Protein AF-A0AAU9LE25-F1 (afdb_monomer_lite)

Foldseek 3Di:
DDDDCVVCVVVVHHDDPDDDDDDPADDPPPPCNLVVVLVVVVVVCVVVPWDADPVDNQWTWDDDPPDIDIGGDPRPDDDDDDPDDDDDDPDDD

pLDDT: mean 74.36, std 17.89, range [27.66, 93.56]

InterPro domains:
  IPR013103 Reverse transcriptase, RNA-dependent DNA polymerase [PF07727] (18-76)

Radius of gyration: 21.06 Å; chains: 1; bounding box: 49×24×59 Å

Structure (mmCIF, N/CA/C/O backbone):
data_AF-A0AAU9LE25-F1
#
_entry.id   AF-A0AAU9LE25-F1
#
loop_
_atom_site.group_PDB
_atom_site.id
_atom_site.type_symbol
_atom_site.label_atom_id
_atom_site.label_alt_id
_atom_site.label_comp_id
_atom_site.label_asym_id
_atom_site.label_entity_id
_atom_site.label_seq_id
_atom_site.pdbx_PDB_ins_code
_atom_site.Cartn_x
_atom_site.Cartn_y
_atom_site.Cartn_z
_atom_site.occupancy
_atom_site.B_iso_or_equiv
_atom_site.auth_seq_id
_atom_site.auth_comp_id
_atom_site.auth_asym_id
_atom_site.auth_atom_id
_atom_site.pdbx_PDB_model_num
ATOM 1 N N . MET A 1 1 ? 15.439 8.388 -27.464 1.00 59.19 1 MET A N 1
ATOM 2 C CA . MET A 1 1 ? 16.440 8.024 -26.441 1.00 59.19 1 MET A CA 1
ATOM 3 C C . MET A 1 1 ? 17.185 6.815 -26.976 1.00 59.19 1 MET A C 1
ATOM 5 O O . MET A 1 1 ? 16.536 5.813 -27.228 1.00 59.19 1 MET A O 1
ATOM 9 N N . GLN A 1 2 ? 18.475 6.940 -27.275 1.00 67.75 2 GLN A N 1
ATOM 10 C CA . GLN A 1 2 ? 19.302 5.816 -27.726 1.00 67.75 2 GLN A CA 1
ATOM 11 C C . GLN A 1 2 ? 20.170 5.407 -26.538 1.00 67.75 2 GLN A C 1
ATOM 13 O O . GLN A 1 2 ? 20.902 6.242 -26.011 1.00 67.75 2 GLN A O 1
ATOM 18 N N . VAL A 1 3 ? 20.007 4.173 -26.065 1.00 76.00 3 VAL A N 1
ATOM 19 C CA . VAL A 1 3 ? 20.807 3.629 -24.961 1.00 76.00 3 VAL A CA 1
ATOM 20 C C . VAL A 1 3 ? 22.100 3.062 -25.559 1.00 76.00 3 VAL A C 1
ATOM 22 O O . VAL A 1 3 ? 22.011 2.317 -26.536 1.00 76.00 3 VAL A O 1
ATOM 25 N N . PRO A 1 4 ? 23.288 3.404 -25.032 1.00 82.50 4 PRO A N 1
ATOM 26 C CA . PRO A 1 4 ? 24.557 2.872 -25.530 1.00 82.50 4 PRO A CA 1
ATOM 27 C C . PRO A 1 4 ? 24.617 1.336 -25.462 1.00 82.50 4 PRO A C 1
ATOM 29 O O . PRO A 1 4 ? 24.229 0.752 -24.453 1.00 82.50 4 PRO A O 1
ATOM 32 N N . GLU A 1 5 ? 25.172 0.671 -26.483 1.00 79.25 5 GLU A N 1
ATOM 33 C CA . GLU A 1 5 ? 25.234 -0.807 -26.556 1.00 79.25 5 GLU A CA 1
ATOM 34 C C . GLU A 1 5 ? 25.949 -1.444 -25.355 1.00 79.25 5 GLU A C 1
ATOM 36 O O . GLU A 1 5 ? 25.470 -2.435 -24.809 1.00 79.25 5 GLU A O 1
ATOM 41 N N . ARG A 1 6 ? 27.006 -0.793 -24.850 1.00 80.44 6 ARG A N 1
ATOM 42 C CA . ARG A 1 6 ? 27.726 -1.188 -23.624 1.00 80.44 6 ARG A CA 1
ATOM 43 C C . ARG A 1 6 ? 26.815 -1.337 -22.393 1.00 80.44 6 ARG A C 1
ATOM 45 O O . ARG A 1 6 ? 27.079 -2.155 -21.519 1.00 80.44 6 ARG A O 1
ATOM 52 N N . GLU A 1 7 ? 25.758 -0.529 -22.299 1.00 79.62 7 GLU A N 1
ATOM 53 C CA . GLU A 1 7 ? 24.815 -0.551 -21.175 1.00 79.62 7 GLU A CA 1
ATOM 54 C C . GLU A 1 7 ? 23.768 -1.655 -21.365 1.00 79.62 7 GLU A C 1
ATOM 56 O O . GLU A 1 7 ? 23.323 -2.246 -20.386 1.00 79.62 7 GLU A O 1
ATOM 61 N N . ILE A 1 8 ? 23.423 -1.988 -22.613 1.00 78.75 8 ILE A N 1
ATOM 62 C CA . ILE A 1 8 ? 22.499 -3.081 -22.949 1.00 78.75 8 ILE A CA 1
ATOM 63 C C . ILE A 1 8 ? 23.162 -4.443 -22.691 1.00 78.75 8 ILE A C 1
ATOM 65 O O . ILE A 1 8 ? 22.559 -5.319 -22.064 1.00 78.75 8 ILE A O 1
ATOM 69 N N . GLU A 1 9 ? 24.423 -4.599 -23.101 1.00 78.56 9 GLU A N 1
ATOM 70 C CA . GLU A 1 9 ? 25.219 -5.807 -22.851 1.00 78.56 9 GLU A CA 1
ATOM 71 C C . GLU A 1 9 ? 25.434 -6.054 -21.353 1.00 78.56 9 GLU A C 1
ATOM 73 O O . GLU A 1 9 ? 25.334 -7.193 -20.895 1.00 78.56 9 GLU A O 1
ATOM 78 N N . GLY A 1 10 ? 25.627 -4.989 -20.564 1.00 80.12 10 GLY A N 1
ATOM 79 C CA . GLY A 1 10 ? 25.758 -5.070 -19.106 1.00 80.12 10 GLY A CA 1
ATOM 80 C C . GLY A 1 10 ? 24.517 -5.610 -18.381 1.00 80.12 10 GLY A C 1
ATOM 81 O O . GLY A 1 10 ? 24.631 -6.113 -17.266 1.00 80.12 10 GLY A O 1
ATOM 82 N N . VAL A 1 11 ? 23.337 -5.554 -19.010 1.00 80.62 11 VAL A N 1
ATOM 83 C CA . VAL A 1 11 ? 22.078 -6.114 -18.479 1.00 80.62 11 VAL A CA 1
ATOM 84 C C . VAL A 1 11 ? 21.839 -7.550 -18.987 1.00 80.62 11 VAL A C 1
ATOM 86 O O . VAL A 1 11 ? 20.874 -8.201 -18.587 1.00 80.62 11 VAL A O 1
ATOM 89 N N . GLY A 1 12 ? 22.726 -8.084 -19.836 1.00 79.31 12 GLY A N 1
ATOM 90 C CA . GLY A 1 12 ? 22.629 -9.440 -20.384 1.00 79.31 12 GLY A CA 1
ATOM 91 C C . GLY A 1 12 ? 21.580 -9.591 -21.490 1.00 79.31 12 GLY A C 1
ATOM 92 O O . GLY A 1 12 ? 21.121 -10.701 -21.762 1.00 79.31 12 GLY A O 1
ATOM 93 N N . VAL A 1 13 ? 21.176 -8.485 -22.122 1.00 80.25 13 VAL A N 1
ATOM 94 C CA . VAL A 1 13 ? 20.207 -8.474 -23.225 1.00 80.25 13 VAL A CA 1
ATOM 95 C C . VAL A 1 13 ? 20.958 -8.284 -24.539 1.00 80.25 13 VAL A C 1
ATOM 97 O O . VAL A 1 13 ? 21.893 -7.493 -24.619 1.00 80.25 13 VAL A O 1
ATOM 100 N N . LYS A 1 14 ? 20.560 -9.006 -25.592 1.00 79.94 14 LYS A N 1
ATOM 101 C CA . LYS A 1 14 ? 21.144 -8.797 -26.923 1.00 79.94 14 LYS A CA 1
ATOM 102 C C . LYS A 1 14 ? 20.713 -7.428 -27.464 1.00 79.94 14 LYS A C 1
ATOM 104 O O . LYS A 1 14 ? 19.513 -7.139 -27.422 1.00 79.94 14 LYS A O 1
ATOM 109 N N . PRO A 1 15 ? 21.636 -6.613 -27.999 1.00 71.94 15 PRO A N 1
ATOM 110 C CA . PRO A 1 15 ? 21.276 -5.337 -28.596 1.00 71.94 15 PRO A CA 1
ATOM 111 C C . PRO A 1 15 ? 20.254 -5.540 -29.724 1.00 71.94 15 PRO A C 1
ATOM 113 O O . PRO A 1 15 ? 20.431 -6.363 -30.622 1.00 71.94 1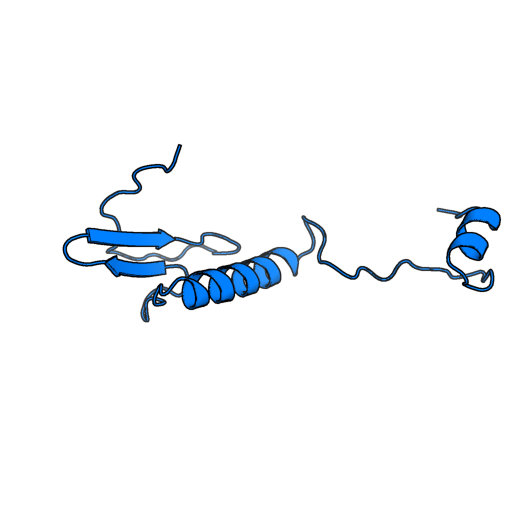5 PRO A O 1
ATOM 116 N N . SER A 1 16 ? 19.146 -4.808 -29.631 1.00 76.88 16 SER A N 1
ATOM 117 C CA . SER A 1 16 ? 18.026 -4.804 -30.575 1.00 76.88 16 SER A CA 1
ATOM 118 C C . SER A 1 16 ? 17.686 -3.357 -30.920 1.00 76.88 16 SER A C 1
ATOM 120 O O . SER A 1 16 ? 17.944 -2.448 -30.133 1.00 76.88 16 SER A O 1
ATOM 122 N N . ARG A 1 17 ? 17.074 -3.132 -32.088 1.00 76.00 17 ARG A N 1
ATOM 123 C CA . ARG A 1 17 ? 16.589 -1.800 -32.496 1.00 76.00 17 ARG A CA 1
ATOM 124 C C . ARG A 1 17 ? 15.481 -1.278 -31.578 1.00 76.00 17 ARG A C 1
ATOM 126 O O . ARG A 1 17 ? 15.277 -0.072 -31.491 1.00 76.00 17 ARG A O 1
ATOM 133 N N . GLU A 1 18 ? 14.797 -2.185 -30.890 1.00 76.69 18 GLU A N 1
ATOM 134 C CA . GLU A 1 18 ? 13.728 -1.888 -29.946 1.00 76.69 18 GLU A CA 1
ATOM 135 C C . GLU A 1 18 ? 14.068 -2.528 -28.603 1.00 76.69 18 GLU A C 1
ATOM 137 O O . GLU A 1 18 ? 14.038 -3.751 -28.448 1.00 76.69 18 GLU A O 1
ATOM 142 N N . VAL A 1 19 ? 14.429 -1.689 -27.635 1.00 77.56 19 VAL A N 1
ATOM 143 C CA . VAL A 1 19 ? 14.730 -2.096 -26.261 1.00 77.56 19 VAL A CA 1
ATOM 144 C C . VAL A 1 19 ? 13.910 -1.217 -25.330 1.00 77.56 19 VAL A C 1
ATOM 146 O O . VAL A 1 19 ? 13.875 0.003 -25.489 1.00 77.56 19 VAL A O 1
ATOM 149 N N . ALA A 1 20 ? 13.243 -1.832 -24.360 1.00 81.62 20 ALA A N 1
ATOM 150 C CA . ALA A 1 20 ? 12.456 -1.130 -23.357 1.00 81.62 20 ALA A CA 1
ATOM 151 C C . ALA A 1 20 ? 12.777 -1.673 -21.964 1.00 81.62 20 ALA A C 1
ATOM 153 O O . ALA A 1 20 ? 13.025 -2.867 -21.789 1.00 81.62 20 ALA A O 1
ATOM 154 N N . LEU A 1 21 ? 12.752 -0.792 -20.962 1.00 82.81 21 LE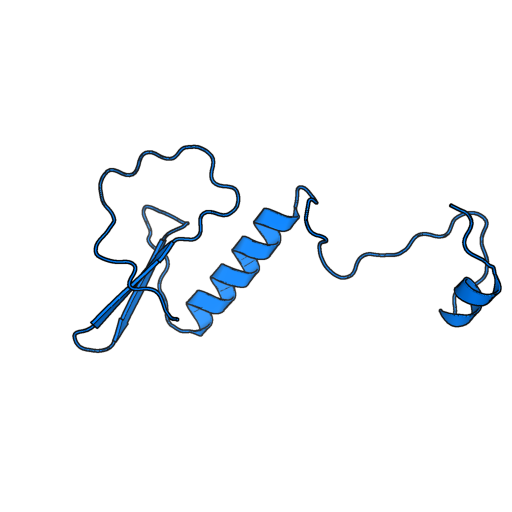U A N 1
ATOM 155 C CA . LEU A 1 21 ? 12.887 -1.188 -19.565 1.00 82.81 21 LEU A CA 1
ATOM 156 C C . LEU A 1 21 ? 11.526 -1.630 -19.026 1.00 82.81 21 LEU A C 1
ATOM 158 O O . LEU A 1 21 ? 10.558 -0.870 -19.051 1.00 82.81 21 LEU A O 1
ATOM 162 N N . LEU A 1 22 ? 11.463 -2.848 -18.491 1.00 83.25 22 LEU A N 1
ATOM 163 C CA . LEU A 1 22 ? 10.289 -3.315 -17.765 1.00 83.25 22 LEU A CA 1
ATOM 164 C C . LEU A 1 22 ? 10.314 -2.761 -16.337 1.00 83.25 22 LEU A C 1
ATOM 166 O O . LEU A 1 22 ? 11.170 -3.120 -15.524 1.00 83.25 22 LEU A O 1
ATOM 170 N N . LEU A 1 23 ? 9.345 -1.907 -16.014 1.00 84.06 23 LEU A N 1
ATOM 171 C CA . LEU A 1 23 ? 9.171 -1.398 -14.658 1.00 84.06 23 LEU A CA 1
ATOM 172 C C . LEU A 1 23 ? 8.695 -2.519 -13.726 1.00 84.06 23 LEU A C 1
ATOM 174 O O . LEU A 1 23 ? 7.576 -3.009 -13.846 1.00 84.06 23 LEU A O 1
ATOM 178 N N . LYS A 1 24 ? 9.537 -2.892 -12.755 1.00 85.25 24 LYS A N 1
ATOM 179 C CA . LYS A 1 24 ? 9.180 -3.863 -11.701 1.00 85.25 24 LYS A CA 1
ATOM 180 C C . LYS A 1 24 ? 8.324 -3.255 -10.584 1.00 85.25 24 LYS A C 1
ATOM 182 O O . LYS A 1 24 ? 7.691 -3.985 -9.830 1.00 85.25 24 LYS A O 1
ATOM 187 N N . LYS A 1 25 ? 8.335 -1.926 -10.448 1.00 82.75 25 LYS A N 1
ATOM 188 C CA . LYS A 1 25 ? 7.560 -1.156 -9.463 1.00 82.75 25 LYS A CA 1
ATOM 189 C C . LYS A 1 25 ? 6.850 -0.003 -10.167 1.00 82.75 25 LYS A C 1
ATOM 191 O O . LYS A 1 25 ? 7.352 0.502 -11.170 1.00 82.75 25 LYS A O 1
ATOM 196 N N . SER A 1 26 ? 5.702 0.424 -9.640 1.00 82.12 26 SER A N 1
ATOM 197 C CA . SER A 1 26 ? 5.022 1.609 -10.170 1.00 82.12 26 SER A CA 1
ATOM 198 C C . SER A 1 26 ? 5.831 2.857 -9.842 1.00 82.12 26 SER A C 1
ATOM 200 O O . SER A 1 26 ? 6.172 3.088 -8.685 1.00 82.12 26 SER A O 1
ATOM 202 N N . LEU A 1 27 ? 6.103 3.673 -10.856 1.00 85.38 27 LEU A N 1
ATOM 203 C CA . LEU A 1 27 ? 6.645 5.011 -10.661 1.00 85.38 27 LEU A CA 1
ATOM 204 C C . LEU A 1 27 ? 5.551 5.951 -10.153 1.00 85.38 27 LEU A C 1
ATOM 206 O O . LEU A 1 27 ? 4.362 5.750 -10.423 1.00 85.38 27 LEU A O 1
ATOM 210 N N . TYR A 1 28 ? 5.968 6.991 -9.441 1.00 77.94 28 TYR A N 1
ATOM 211 C CA . TYR A 1 28 ? 5.099 8.105 -9.083 1.00 77.94 28 TYR A CA 1
ATOM 212 C C . TYR A 1 28 ? 4.566 8.793 -10.348 1.00 77.94 28 TYR A C 1
ATOM 214 O O . TYR A 1 28 ? 5.252 8.859 -11.367 1.00 77.94 28 TYR A O 1
ATOM 222 N N . GLY A 1 29 ? 3.320 9.267 -10.299 1.00 80.56 29 GLY A N 1
ATOM 223 C CA . GLY A 1 29 ? 2.667 9.943 -11.427 1.00 80.56 29 GLY A CA 1
ATOM 224 C C . GLY A 1 29 ? 2.060 9.013 -12.483 1.00 80.56 29 GLY A C 1
ATOM 225 O O . GLY A 1 29 ? 1.303 9.472 -13.335 1.00 80.56 29 GLY A O 1
ATOM 226 N N . LEU A 1 30 ? 2.307 7.701 -12.415 1.00 83.81 30 LEU A N 1
ATOM 227 C CA . LEU A 1 30 ? 1.541 6.749 -13.215 1.00 83.81 30 LEU A CA 1
ATOM 228 C C . LEU A 1 30 ? 0.099 6.679 -12.698 1.00 83.81 30 LEU A C 1
ATOM 230 O O . LEU A 1 30 ? -0.129 6.604 -11.492 1.00 83.81 30 LEU A O 1
ATOM 234 N N . LYS A 1 31 ? -0.886 6.622 -13.602 1.00 82.88 31 LYS A N 1
ATOM 235 C CA . LYS A 1 31 ? -2.316 6.563 -13.240 1.00 82.88 31 LYS A CA 1
ATOM 236 C C . LYS A 1 31 ? -2.647 5.388 -12.307 1.00 82.88 31 LYS A C 1
ATOM 238 O O . LYS A 1 31 ? -3.528 5.484 -11.464 1.00 82.88 31 LYS A O 1
ATOM 243 N N . GLN A 1 32 ? -1.930 4.274 -12.435 1.00 82.00 32 GLN A N 1
ATOM 244 C CA . GLN A 1 32 ? -2.086 3.098 -11.576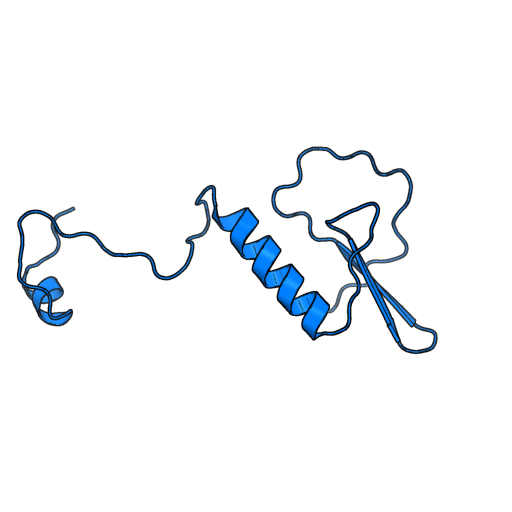 1.00 82.00 32 GLN A CA 1
ATOM 245 C C . GLN A 1 32 ? -1.344 3.184 -10.234 1.00 82.00 32 GLN A C 1
ATOM 247 O O . GLN A 1 32 ? -1.581 2.341 -9.367 1.00 82.00 32 GLN A O 1
ATOM 252 N N . ALA A 1 33 ? -0.454 4.164 -10.047 1.00 84.12 33 ALA A N 1
ATOM 253 C CA . ALA A 1 33 ? 0.371 4.273 -8.847 1.00 84.12 33 ALA A CA 1
ATOM 254 C C . ALA A 1 33 ? -0.487 4.449 -7.592 1.00 84.12 33 ALA A C 1
ATOM 256 O O . ALA A 1 33 ? -0.254 3.753 -6.608 1.00 84.12 33 ALA A O 1
ATOM 257 N N . GLY A 1 34 ? -1.521 5.299 -7.652 1.00 82.56 34 GLY A N 1
ATOM 258 C CA . GLY A 1 34 ? -2.422 5.541 -6.521 1.00 82.56 34 GLY A CA 1
ATOM 259 C C . GLY A 1 34 ? -3.104 4.262 -6.032 1.00 82.56 34 GLY A C 1
ATOM 260 O O . GLY A 1 34 ? -3.069 3.936 -4.847 1.00 82.56 34 GLY A O 1
ATOM 261 N N . ARG A 1 35 ? -3.623 3.455 -6.964 1.00 84.50 35 ARG A N 1
ATOM 262 C CA . ARG A 1 35 ? -4.247 2.161 -6.648 1.00 84.50 35 ARG A CA 1
ATOM 263 C C . ARG A 1 35 ? -3.260 1.153 -6.064 1.00 84.50 35 ARG A C 1
ATOM 265 O O . ARG A 1 35 ? -3.622 0.423 -5.146 1.00 84.50 35 ARG A O 1
ATOM 272 N N . LEU A 1 36 ? -2.039 1.082 -6.599 1.00 86.38 36 LEU A N 1
ATOM 273 C CA . LEU A 1 36 ? -1.014 0.165 -6.095 1.00 86.38 36 LEU A CA 1
ATOM 274 C C . LEU A 1 36 ? -0.614 0.527 -4.658 1.00 86.38 36 LEU A C 1
ATOM 276 O O . LEU A 1 36 ? -0.533 -0.352 -3.806 1.00 86.38 36 LEU A O 1
ATOM 280 N N . TRP A 1 37 ? -0.425 1.820 -4.392 1.00 84.00 37 TRP A N 1
ATOM 281 C CA . TRP A 1 37 ? -0.129 2.335 -3.058 1.00 84.00 37 TRP A CA 1
ATOM 282 C C . TRP A 1 37 ? -1.270 2.088 -2.078 1.00 84.00 37 TRP A C 1
ATOM 284 O O . TRP A 1 37 ? -1.017 1.630 -0.971 1.00 84.00 37 TRP A O 1
ATOM 294 N N . SER A 1 38 ? -2.519 2.299 -2.499 1.00 85.31 38 SER A N 1
ATOM 295 C CA . SER A 1 38 ? -3.691 1.997 -1.673 1.00 85.31 38 SER A CA 1
ATOM 296 C C . SER A 1 38 ? -3.754 0.515 -1.279 1.00 85.31 38 SER A C 1
ATOM 298 O O . SER A 1 38 ? -3.948 0.199 -0.109 1.00 85.31 38 SER A O 1
ATOM 300 N N . LYS A 1 39 ? -3.480 -0.407 -2.216 1.00 87.44 39 LYS A N 1
ATOM 301 C CA . LYS A 1 39 ? -3.400 -1.850 -1.919 1.00 87.44 39 LYS A CA 1
ATOM 302 C C . LYS A 1 39 ? -2.260 -2.198 -0.964 1.00 87.44 39 LYS A C 1
ATOM 304 O O . LYS A 1 39 ? -2.467 -2.979 -0.042 1.00 87.44 39 LYS A O 1
ATOM 309 N N . LEU A 1 40 ? -1.075 -1.631 -1.193 1.00 88.88 40 LEU A N 1
ATOM 310 C CA . LEU A 1 40 ? 0.092 -1.862 -0.342 1.00 88.88 40 LEU A CA 1
ATOM 311 C C . LEU A 1 40 ? -0.173 -1.379 1.088 1.00 88.88 40 LEU A C 1
ATOM 313 O O . LEU A 1 40 ? 0.077 -2.114 2.038 1.00 88.88 40 LEU A O 1
ATOM 317 N N . LEU A 1 41 ? -0.713 -0.167 1.231 1.00 87.50 41 LEU A N 1
ATOM 318 C CA . LEU A 1 41 ? -1.040 0.413 2.528 1.00 87.50 41 LEU A CA 1
ATOM 319 C C . LEU A 1 41 ? -2.137 -0.384 3.233 1.00 87.50 41 LEU A C 1
ATOM 321 O O . LEU A 1 41 ? -1.989 -0.689 4.408 1.00 87.50 41 LEU A O 1
ATOM 325 N N . HIS A 1 42 ? -3.194 -0.773 2.517 1.00 89.75 42 HIS A N 1
ATOM 326 C CA . HIS A 1 42 ? -4.241 -1.630 3.066 1.00 89.75 42 HIS A CA 1
ATOM 327 C C . HIS A 1 42 ? -3.659 -2.918 3.645 1.00 89.75 42 HIS A C 1
ATOM 329 O O . HIS A 1 42 ? -3.925 -3.237 4.799 1.00 89.75 42 HIS A O 1
ATOM 335 N N . GLN A 1 43 ? -2.834 -3.626 2.869 1.00 90.88 43 GLN A N 1
ATOM 336 C CA . GLN A 1 43 ? -2.204 -4.857 3.330 1.00 90.88 43 GLN A CA 1
ATOM 337 C C . GLN A 1 43 ? -1.378 -4.613 4.599 1.00 90.88 43 GLN A C 1
ATOM 339 O O . GLN A 1 43 ? -1.501 -5.375 5.552 1.00 90.88 43 GLN A O 1
ATOM 344 N N . LYS A 1 44 ? -0.596 -3.529 4.641 1.00 90.25 44 LYS A N 1
ATOM 345 C CA . LYS A 1 44 ? 0.197 -3.173 5.823 1.00 90.25 44 LYS A CA 1
ATOM 346 C C . LYS A 1 44 ? -0.647 -2.833 7.041 1.00 90.25 44 LYS A C 1
ATOM 348 O O . LYS A 1 44 ? -0.353 -3.323 8.118 1.00 90.25 44 LYS A O 1
ATOM 353 N N . LEU A 1 45 ? -1.723 -2.075 6.875 1.00 88.50 45 LEU A N 1
ATOM 354 C CA . LEU A 1 45 ? -2.624 -1.750 7.977 1.00 88.50 45 LEU A CA 1
ATOM 355 C C . LEU A 1 45 ? -3.303 -3.008 8.539 1.00 88.50 45 LEU A C 1
ATOM 357 O O . LEU A 1 45 ? -3.354 -3.173 9.753 1.00 88.50 45 LEU A O 1
ATOM 361 N N . ILE A 1 46 ? -3.754 -3.927 7.679 1.00 91.06 46 ILE A N 1
ATOM 362 C CA .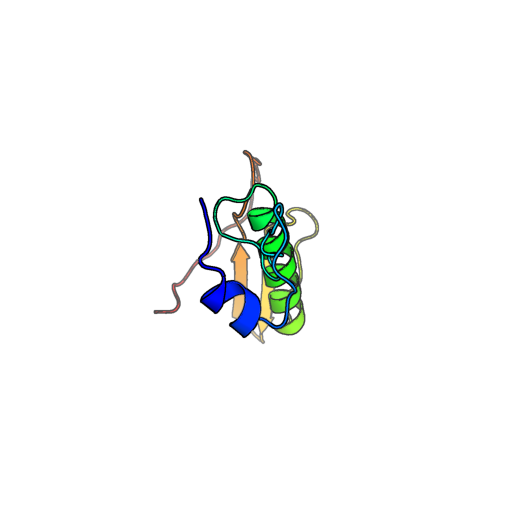 ILE A 1 46 ? -4.322 -5.207 8.128 1.00 91.06 46 ILE A CA 1
ATOM 363 C C . ILE A 1 46 ? -3.271 -6.074 8.840 1.00 91.06 46 ILE A C 1
ATOM 365 O O . ILE A 1 46 ? -3.578 -6.656 9.877 1.00 91.06 46 ILE A O 1
ATOM 369 N N . GLU A 1 47 ? -2.040 -6.149 8.318 1.00 93.56 47 GLU A N 1
ATOM 370 C CA . GLU A 1 47 ? -0.922 -6.865 8.960 1.00 93.56 47 GLU A CA 1
ATOM 371 C C . GLU A 1 47 ? -0.615 -6.306 10.361 1.00 93.56 47 GLU A C 1
ATOM 373 O O . GLU A 1 47 ? -0.383 -7.078 11.288 1.00 93.56 47 GLU A O 1
ATOM 378 N N . GLU A 1 48 ? -0.698 -4.986 10.537 1.00 89.88 48 GLU A N 1
ATOM 379 C CA . GLU A 1 48 ? -0.513 -4.299 11.823 1.00 89.88 48 GLU A CA 1
ATOM 380 C C . GLU A 1 48 ? -1.743 -4.377 12.752 1.00 89.88 48 GLU A C 1
ATOM 382 O O . GLU A 1 48 ? -1.728 -3.838 13.860 1.00 89.88 48 GLU A O 1
ATOM 387 N N . GLY A 1 49 ? -2.822 -5.048 12.336 1.00 90.62 49 GLY A N 1
ATOM 388 C CA . GLY A 1 49 ? -4.014 -5.286 13.155 1.00 90.62 49 GLY A CA 1
ATOM 389 C C . GLY A 1 49 ? -5.086 -4.197 13.086 1.00 90.62 49 GLY A C 1
ATOM 390 O O . GLY A 1 49 ? -6.031 -4.233 13.874 1.00 90.62 49 GLY A O 1
ATOM 391 N N . PHE A 1 50 ? -4.978 -3.252 12.151 1.00 90.06 50 PHE A N 1
ATOM 392 C CA . PHE A 1 50 ? -6.076 -2.337 11.850 1.00 90.06 50 PHE A CA 1
ATOM 393 C C . PHE A 1 50 ? -7.214 -3.069 11.135 1.00 90.06 50 PHE A C 1
ATOM 395 O O . PHE A 1 50 ? -7.014 -4.044 10.408 1.00 90.06 50 PHE A O 1
ATOM 402 N N . LYS A 1 51 ? -8.429 -2.555 11.295 1.00 89.00 51 LYS A N 1
ATOM 403 C CA . LYS A 1 51 ? -9.635 -2.997 10.600 1.00 89.00 51 LYS A CA 1
ATOM 404 C C . LYS A 1 51 ? -10.077 -1.905 9.645 1.00 89.00 51 LYS A C 1
ATOM 406 O O . LYS A 1 51 ? -9.976 -0.728 9.955 1.00 89.00 51 LYS A O 1
ATOM 411 N N . GLN A 1 52 ? -10.521 -2.293 8.455 1.00 88.44 52 GLN A N 1
ATOM 412 C CA . GLN A 1 52 ? -11.066 -1.341 7.492 1.00 88.44 52 GLN A CA 1
ATOM 413 C C . GLN A 1 52 ? -12.520 -1.028 7.846 1.00 88.44 52 GLN A C 1
ATOM 415 O O . GLN A 1 52 ? -13.313 -1.945 8.073 1.00 88.44 52 GLN A O 1
ATOM 420 N N . CYS A 1 53 ? -12.883 0.252 7.822 1.00 85.88 53 CYS A N 1
ATOM 421 C CA . CYS A 1 53 ? -14.261 0.680 8.001 1.00 85.88 53 CYS A CA 1
ATOM 422 C C . CYS A 1 53 ? -15.139 0.164 6.846 1.00 85.88 53 CYS A C 1
ATOM 424 O O . CYS A 1 53 ? -14.759 0.206 5.673 1.00 85.88 53 CYS A O 1
ATOM 426 N N . THR A 1 54 ? -16.343 -0.311 7.169 1.00 80.50 54 THR A N 1
ATOM 427 C CA . THR A 1 54 ? -17.301 -0.838 6.182 1.00 80.50 54 THR A CA 1
ATOM 428 C C . THR A 1 54 ? -17.957 0.262 5.350 1.00 80.50 54 THR A C 1
ATOM 430 O O . THR A 1 54 ? -18.296 0.035 4.189 1.00 80.50 54 THR A O 1
ATOM 433 N N . THR A 1 55 ? -18.127 1.450 5.932 1.00 80.81 55 THR A N 1
ATOM 434 C CA . THR A 1 55 ? -18.771 2.601 5.285 1.00 80.81 55 THR A CA 1
ATOM 435 C C . THR A 1 55 ? -17.784 3.381 4.421 1.00 80.81 55 THR A C 1
ATOM 437 O O . THR A 1 55 ? -18.109 3.756 3.294 1.00 80.81 55 THR A O 1
ATOM 440 N N . ASP A 1 56 ? -16.558 3.569 4.918 1.00 80.12 56 ASP A N 1
ATOM 441 C CA . ASP A 1 56 ? -15.506 4.317 4.237 1.00 80.12 56 ASP A CA 1
ATOM 442 C C . ASP A 1 56 ? -14.248 3.476 4.051 1.00 80.12 56 ASP A C 1
ATOM 444 O O . ASP A 1 56 ? -13.431 3.304 4.947 1.00 80.12 56 ASP A O 1
ATOM 448 N N . VAL A 1 57 ? -14.040 3.025 2.816 1.00 80.06 57 VAL A N 1
ATOM 449 C CA . VAL A 1 57 ? -12.882 2.206 2.417 1.00 80.06 57 VAL A CA 1
ATOM 450 C C . VAL A 1 57 ? -11.521 2.886 2.621 1.00 80.06 57 VAL A C 1
ATOM 452 O O . VAL A 1 57 ? -10.490 2.223 2.537 1.00 80.06 57 VAL A O 1
ATOM 455 N N . CYS A 1 58 ? -11.491 4.202 2.839 1.00 81.44 58 CYS A N 1
ATOM 456 C CA . CYS A 1 58 ? -10.275 4.944 3.165 1.00 81.44 58 CYS A CA 1
ATOM 457 C C . CYS A 1 58 ? -9.955 4.968 4.660 1.00 81.44 58 CYS A C 1
ATOM 459 O O . CYS A 1 58 ? -8.859 5.395 5.007 1.00 81.44 58 CYS A O 1
ATOM 461 N N . LEU A 1 59 ? -10.874 4.557 5.527 1.00 85.62 59 LEU A N 1
ATOM 462 C CA . LEU A 1 59 ? -10.714 4.658 6.968 1.00 85.62 59 LEU A CA 1
ATOM 463 C C . LEU A 1 59 ? -10.387 3.303 7.577 1.00 85.62 59 LEU A C 1
ATOM 465 O O . LEU A 1 59 ? -10.954 2.273 7.207 1.00 85.62 59 LEU A O 1
ATOM 469 N N . TYR A 1 60 ? -9.465 3.338 8.527 1.00 87.50 60 TYR A N 1
ATOM 470 C CA . TYR A 1 60 ? -9.009 2.189 9.281 1.00 87.50 60 TYR A CA 1
ATOM 471 C C . TYR A 1 60 ? -9.012 2.520 10.759 1.00 87.50 60 TYR A C 1
ATOM 473 O O . TYR A 1 60 ? -8.605 3.614 11.136 1.00 87.50 60 TYR A O 1
ATOM 481 N N . ASP A 1 61 ? -9.428 1.579 11.587 1.00 87.81 61 ASP A N 1
ATOM 482 C CA . ASP A 1 61 ? -9.439 1.715 13.034 1.00 87.81 61 ASP A CA 1
ATOM 483 C C . ASP A 1 61 ? -8.690 0.564 13.704 1.00 87.81 61 ASP A C 1
ATOM 485 O O . ASP A 1 61 ? -8.671 -0.567 13.216 1.00 87.81 61 ASP A O 1
ATOM 489 N N . LYS A 1 62 ? -8.040 0.859 14.824 1.00 88.38 62 LYS A N 1
ATOM 490 C CA . LYS A 1 62 ? -7.412 -0.130 15.694 1.00 88.38 62 LYS A CA 1
ATOM 491 C C . LYS A 1 62 ? -7.664 0.267 17.137 1.00 88.38 62 LYS A C 1
ATOM 493 O O . LYS A 1 62 ? -7.470 1.422 17.503 1.00 88.38 62 LYS A O 1
ATOM 498 N N . GLN A 1 63 ? -8.077 -0.701 17.944 1.00 87.06 63 GLN A N 1
ATOM 499 C CA . GLN A 1 63 ? -8.245 -0.533 19.381 1.00 87.06 63 GLN A CA 1
ATOM 500 C C . GLN A 1 63 ? -7.173 -1.340 20.111 1.00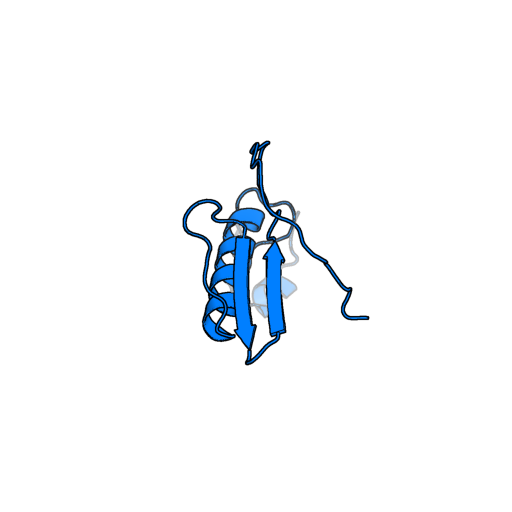 87.06 63 GLN A C 1
ATOM 502 O O . GLN A 1 63 ? -7.050 -2.547 19.888 1.00 87.06 63 GLN A O 1
ATOM 507 N N . GLU A 1 64 ? -6.427 -0.685 20.996 1.00 87.69 64 GLU A N 1
ATOM 508 C CA . GLU A 1 64 ? -5.392 -1.304 21.825 1.00 87.69 64 GLU A CA 1
ATOM 509 C C . GLU A 1 64 ? -5.638 -0.955 23.300 1.00 87.69 64 GLU A C 1
ATOM 511 O O . GLU A 1 64 ? -5.193 0.064 23.821 1.00 87.69 64 GLU A O 1
ATOM 516 N N . GLY A 1 65 ? -6.391 -1.812 23.997 1.00 87.62 65 GLY A N 1
ATOM 517 C CA . GLY A 1 65 ? -6.850 -1.521 25.357 1.00 87.62 65 GLY A CA 1
ATOM 518 C C . GLY A 1 65 ? -7.870 -0.378 25.364 1.00 87.62 65 GLY A C 1
ATOM 519 O O . GLY A 1 65 ? -8.900 -0.471 24.692 1.00 87.62 65 GLY A O 1
ATOM 520 N N . ASP A 1 66 ? -7.564 0.687 26.107 1.00 88.31 66 ASP A N 1
ATOM 521 C C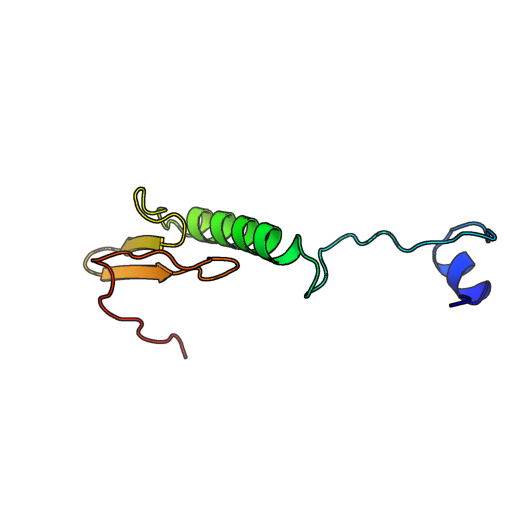A . ASP A 1 66 ? -8.397 1.897 26.197 1.00 88.31 66 ASP A CA 1
ATOM 522 C C . ASP A 1 66 ? -8.070 2.938 25.110 1.00 88.31 66 ASP A C 1
ATOM 524 O O . ASP A 1 66 ? -8.755 3.956 25.015 1.00 88.31 66 ASP A O 1
ATOM 528 N N . SER A 1 67 ? -7.043 2.710 24.279 1.00 82.19 67 SER A N 1
ATOM 529 C CA . SER A 1 67 ? -6.699 3.612 23.177 1.00 82.19 67 SER A CA 1
ATOM 530 C C . SER A 1 67 ? -7.367 3.189 21.868 1.00 82.19 67 SER A C 1
ATOM 532 O O . SER A 1 67 ? -7.536 2.003 21.564 1.00 82.19 67 SER A O 1
ATOM 534 N N . TRP A 1 68 ? -7.743 4.190 21.075 1.00 84.12 68 TRP A N 1
ATOM 535 C CA . TRP A 1 68 ? -8.320 4.015 19.750 1.00 84.12 68 TRP A CA 1
ATOM 536 C C . TRP A 1 68 ? -7.521 4.842 18.746 1.00 84.12 68 TRP A C 1
ATOM 538 O O . TRP A 1 68 ? -7.309 6.036 18.943 1.00 84.12 68 TRP A O 1
ATOM 548 N N . THR A 1 69 ? -7.081 4.220 17.658 1.00 83.88 69 THR A N 1
ATOM 549 C CA . THR A 1 69 ? -6.326 4.876 16.589 1.00 83.88 69 THR A CA 1
ATOM 550 C C . THR A 1 69 ? -7.098 4.771 15.285 1.00 83.88 69 THR A C 1
ATOM 552 O O . THR A 1 69 ? -7.482 3.676 14.879 1.00 83.88 69 THR A O 1
ATOM 555 N N . VAL A 1 70 ? -7.299 5.905 14.607 1.00 84.31 70 VAL A N 1
ATOM 556 C CA . VAL A 1 70 ? -7.932 5.965 13.282 1.00 84.31 70 VAL A CA 1
ATOM 557 C C . VAL A 1 70 ? -6.930 6.464 12.250 1.00 84.31 70 VAL A C 1
ATOM 559 O O . VAL A 1 70 ? -6.277 7.484 12.445 1.00 84.31 70 VAL A O 1
ATOM 562 N N . VAL A 1 71 ? -6.837 5.767 11.121 1.00 84.00 71 VAL A N 1
ATOM 563 C CA . VAL A 1 71 ? -5.973 6.122 9.992 1.00 84.00 71 VAL A CA 1
ATOM 564 C C . VAL A 1 71 ? -6.826 6.346 8.748 1.00 84.00 71 VAL A C 1
ATOM 566 O O . VAL A 1 71 ? -7.611 5.487 8.351 1.00 84.00 71 VAL A O 1
ATOM 569 N N . GLY A 1 72 ? -6.651 7.504 8.109 1.00 81.38 72 GLY A N 1
ATOM 570 C CA . GLY A 1 72 ? -7.291 7.852 6.841 1.00 81.38 72 GLY A CA 1
ATOM 571 C C . GLY A 1 72 ? -6.317 7.784 5.665 1.00 81.38 72 GLY A C 1
ATOM 572 O O . GLY A 1 72 ? -5.274 8.431 5.673 1.00 81.38 72 GLY A O 1
ATOM 573 N N . ASN A 1 73 ? -6.677 7.046 4.616 1.00 72.19 73 ASN A N 1
ATOM 574 C CA . ASN A 1 73 ? -5.952 6.986 3.350 1.00 72.19 73 ASN A CA 1
ATOM 575 C C . ASN A 1 73 ? -6.661 7.819 2.266 1.00 72.19 73 ASN A C 1
ATOM 577 O O . ASN A 1 73 ? -7.653 7.384 1.680 1.00 72.19 73 ASN A O 1
ATOM 581 N N . ALA A 1 74 ? -6.130 9.004 1.962 1.00 65.62 74 ALA A N 1
ATOM 582 C CA . ALA A 1 74 ? -6.706 9.935 0.984 1.00 65.62 74 ALA A CA 1
ATOM 583 C C . ALA A 1 74 ? -6.233 9.716 -0.470 1.00 65.62 74 ALA A C 1
ATOM 585 O O . ALA A 1 74 ? -6.553 10.515 -1.352 1.00 65.62 74 ALA A O 1
ATOM 586 N N . ILE A 1 75 ? -5.461 8.662 -0.756 1.00 62.28 75 ILE A N 1
ATOM 587 C CA . ILE A 1 75 ? -4.894 8.454 -2.094 1.00 62.28 75 ILE A CA 1
ATOM 588 C C . ILE A 1 75 ? -6.014 8.126 -3.099 1.00 62.28 75 ILE A C 1
ATOM 590 O O . ILE A 1 75 ? -6.704 7.117 -2.967 1.00 62.28 75 ILE A O 1
ATOM 594 N N . ASP A 1 76 ? -6.140 8.968 -4.134 1.00 54.97 76 ASP A N 1
ATOM 595 C CA . ASP A 1 76 ? -7.029 8.803 -5.304 1.00 54.97 76 ASP A CA 1
ATOM 596 C C . ASP A 1 76 ? -8.544 8.981 -5.027 1.00 54.97 76 ASP A C 1
ATOM 598 O O . ASP A 1 76 ? -9.383 8.625 -5.857 1.00 54.97 76 ASP A O 1
ATOM 602 N N . GLN A 1 77 ? -8.926 9.540 -3.871 1.00 52.59 77 GLN A N 1
ATOM 603 C CA . GLN A 1 77 ? -10.337 9.770 -3.533 1.00 52.59 77 GLN A CA 1
ATOM 604 C C . GLN A 1 77 ? -10.845 11.073 -4.177 1.00 52.59 77 GLN A C 1
ATOM 606 O O . GLN A 1 77 ? -10.488 12.176 -3.767 1.00 52.59 77 GLN A O 1
ATOM 611 N N . GLY A 1 78 ? -11.722 10.944 -5.180 1.00 54.12 78 GLY A N 1
ATOM 612 C CA . GLY A 1 78 ? -12.649 12.016 -5.558 1.00 54.12 78 GLY A CA 1
ATOM 613 C C . GLY A 1 78 ? -13.595 12.374 -4.395 1.00 54.12 78 GLY A C 1
ATOM 614 O O . GLY A 1 78 ? -13.646 11.642 -3.405 1.00 54.12 78 GLY A O 1
ATOM 615 N N . PRO A 1 79 ? -14.352 13.483 -4.480 1.00 45.44 79 PRO A N 1
ATOM 616 C CA . PRO A 1 79 ? -15.099 14.019 -3.346 1.00 45.44 79 PRO A CA 1
ATOM 617 C C . PRO A 1 79 ? -16.116 13.000 -2.821 1.00 45.44 79 PRO A C 1
ATOM 619 O O . PRO A 1 79 ? -17.098 12.679 -3.491 1.00 45.44 79 PRO A O 1
ATOM 622 N N . LYS A 1 80 ? -15.889 12.508 -1.602 1.00 46.16 80 LYS A N 1
ATOM 623 C CA . LYS A 1 80 ? -16.876 11.756 -0.830 1.00 46.16 80 LYS A CA 1
ATOM 624 C C . LYS A 1 80 ? -17.306 12.590 0.365 1.00 46.16 80 LYS A C 1
ATOM 626 O O . LYS A 1 80 ? -16.480 13.052 1.145 1.00 46.16 80 LYS A O 1
ATOM 631 N N . ARG A 1 81 ? -18.616 12.797 0.483 1.00 37.22 81 ARG A N 1
ATOM 632 C CA . ARG A 1 81 ? -19.251 13.404 1.651 1.00 37.22 81 ARG A CA 1
ATOM 633 C C . ARG A 1 81 ? -19.478 12.292 2.672 1.00 37.22 81 ARG A C 1
ATOM 635 O O . ARG A 1 81 ? -20.383 11.487 2.488 1.00 37.22 81 ARG A O 1
ATOM 642 N N . CYS A 1 82 ? -18.649 12.242 3.707 1.00 41.91 82 CYS A N 1
ATOM 643 C CA . CYS A 1 82 ? -18.911 11.455 4.907 1.00 41.91 82 CYS A CA 1
ATOM 644 C C . CYS A 1 82 ? -19.219 12.428 6.047 1.00 41.91 82 CYS A C 1
ATOM 646 O O . CYS A 1 82 ? -18.466 13.370 6.281 1.00 41.91 82 CYS A O 1
ATOM 648 N N . GLU A 1 83 ? -20.362 12.243 6.710 1.00 40.19 83 GLU A N 1
ATOM 649 C CA . GLU A 1 83 ? -20.849 13.158 7.748 1.00 40.19 83 GLU A CA 1
ATOM 650 C C . GLU A 1 83 ? -20.332 12.844 9.154 1.00 40.19 83 GLU A C 1
ATOM 652 O O . GLU A 1 83 ? -20.626 13.611 10.065 1.00 40.19 83 GLU A O 1
ATOM 657 N N . LYS A 1 84 ? -19.536 11.788 9.366 1.00 43.19 84 LYS A N 1
ATOM 658 C CA . LYS A 1 84 ? -18.939 11.514 10.682 1.00 43.19 84 LYS A CA 1
ATOM 659 C C . LYS A 1 84 ? -17.677 10.669 10.580 1.00 43.19 84 LYS A C 1
ATOM 661 O O . LYS A 1 84 ? -17.794 9.455 10.586 1.00 43.19 84 LYS A O 1
ATOM 666 N N . VAL A 1 85 ? -16.510 11.307 10.601 1.00 39.31 85 VAL A N 1
ATOM 667 C CA . VAL A 1 85 ? -15.302 10.829 11.298 1.00 39.31 85 VAL A CA 1
ATOM 668 C C . VAL A 1 85 ? -14.451 12.064 11.581 1.00 39.31 85 VAL A C 1
ATOM 670 O O . VAL A 1 85 ? -14.218 12.821 10.650 1.00 39.31 85 VAL A O 1
ATOM 673 N N . PHE A 1 86 ? -14.061 12.293 12.838 1.00 38.25 86 PHE A N 1
ATOM 674 C CA . PHE A 1 86 ? -12.704 12.675 13.264 1.00 38.25 86 PHE A CA 1
ATOM 675 C C . PHE A 1 86 ? -12.715 13.032 14.759 1.00 38.25 86 PHE A C 1
ATOM 677 O O . PHE A 1 86 ? -13.160 14.112 15.137 1.00 38.25 86 PHE A O 1
ATOM 684 N N . GLU A 1 87 ? -12.175 12.135 15.589 1.00 35.28 87 GLU A N 1
ATOM 685 C CA . GLU A 1 87 ? -11.380 12.537 16.750 1.00 35.28 87 GLU A CA 1
ATOM 686 C C . GLU A 1 87 ? -9.919 12.138 16.471 1.00 35.28 87 GLU A C 1
ATOM 688 O O . GLU A 1 87 ? -9.618 11.003 16.106 1.00 35.28 87 GLU A O 1
ATOM 693 N N . THR A 1 88 ? -9.104 13.192 16.509 1.00 37.31 88 THR A N 1
ATOM 694 C CA . THR A 1 88 ? -7.648 13.380 16.603 1.00 37.31 88 THR A CA 1
ATOM 695 C C . THR A 1 88 ? -6.688 12.489 15.798 1.00 37.31 88 THR A C 1
ATOM 697 O O . THR A 1 88 ? -6.297 11.399 16.203 1.00 37.31 88 THR A O 1
ATOM 700 N N . LEU A 1 89 ? -6.182 13.072 14.697 1.00 39.03 89 LEU A N 1
ATOM 701 C CA . LEU A 1 89 ? -4.761 12.976 14.355 1.00 39.03 89 LEU A CA 1
ATOM 702 C C . LEU A 1 89 ? -3.967 13.660 15.477 1.00 39.03 89 LEU A C 1
ATOM 704 O O . LEU A 1 89 ? -3.919 14.888 15.499 1.00 39.03 89 LEU A O 1
ATOM 708 N N . ASP A 1 90 ? -3.322 12.892 16.349 1.00 31.69 90 ASP A N 1
ATOM 709 C CA . ASP A 1 90 ? -2.089 13.358 16.979 1.00 31.69 90 ASP A CA 1
ATOM 710 C C . ASP A 1 90 ? -0.918 12.726 16.231 1.00 31.69 90 ASP A C 1
ATOM 712 O O . ASP A 1 90 ? -0.753 11.509 16.144 1.00 31.69 90 ASP A O 1
ATOM 716 N N . LEU A 1 91 ? -0.194 13.625 15.574 1.00 32.50 91 LEU A N 1
ATOM 717 C CA . LEU A 1 91 ? 0.981 13.417 14.748 1.00 32.50 91 LEU A CA 1
ATOM 718 C C . LEU A 1 91 ? 2.014 12.557 15.485 1.00 32.50 91 LEU A C 1
ATOM 720 O O . LEU A 1 91 ? 2.461 12.910 16.572 1.00 32.50 91 LEU A O 1
ATOM 724 N N . VAL A 1 92 ? 2.430 11.457 14.859 1.00 27.66 92 VAL A N 1
ATOM 725 C CA . VAL A 1 92 ? 3.719 10.835 15.175 1.00 27.66 92 VAL A CA 1
ATOM 726 C C . VAL A 1 92 ? 4.788 11.759 14.584 1.00 27.66 92 VAL A C 1
ATOM 728 O O . VAL A 1 92 ? 4.825 11.932 13.363 1.00 27.66 92 VAL A O 1
ATOM 731 N N . GLU A 1 93 ? 5.556 12.409 15.465 1.00 30.94 93 GLU A N 1
ATOM 732 C CA . GLU A 1 93 ? 6.770 13.188 15.154 1.00 30.94 93 GLU A CA 1
ATOM 733 C C . GLU A 1 93 ? 7.813 12.382 14.361 1.00 30.94 93 GLU A C 1
ATOM 735 O O . GLU A 1 93 ? 7.952 11.159 14.605 1.00 30.94 93 GLU A O 1
#

Organism: NCBI:txid622444

Secondary structure (DSSP, 8-state):
----HHHHHTTTPPP-SS-----SSPPTT-TTHHHHHHHHHHHHHHHTT-EE-SS-TTEEEEEETTEEEEEE--TT------S---S------

Sequence (93 aa):
MQVPEREIEGVGVKPSREVALLLKKSLYGLKQAGRLWSKLLHQKLIEEGFKQCTTDVCLYDKQEGDSWTVVGNAIDQGPKRCEKVFETLDLVE